Protein AF-A0A376UGA0-F1 (afdb_monomer_lite)

Sequence (53 aa):
MTSRQIKTRPEGMIRIGCSFGFGRSHIAPAITELMRNYPELQVHFELFDRQID

Organism: Escherichia coli (NCBI:txid562)

Structure (mmCIF, N/CA/C/O backbone):
data_AF-A0A376UGA0-F1
#
_entry.id   AF-A0A376UGA0-F1
#
loop_
_atom_site.group_PDB
_atom_site.id
_atom_site.type_symbol
_atom_site.label_atom_id
_atom_site.label_alt_id
_atom_site.label_comp_id
_atom_site.label_asym_id
_atom_site.label_entity_id
_atom_site.label_seq_id
_atom_site.pdbx_PDB_ins_code
_atom_site.Cartn_x
_atom_site.Cartn_y
_atom_site.Cartn_z
_atom_site.occupancy
_atom_site.B_iso_or_equiv
_atom_site.auth_seq_id
_atom_site.auth_comp_id
_atom_site.auth_asym_id
_atom_site.auth_atom_id
_atom_site.pdbx_PDB_model_num
ATOM 1 N N . MET A 1 1 ? 11.541 -1.916 33.808 1.00 49.56 1 MET A N 1
ATOM 2 C CA . MET A 1 1 ? 11.308 -3.040 32.875 1.00 49.56 1 MET A CA 1
ATOM 3 C C . MET A 1 1 ? 10.117 -2.667 32.003 1.00 49.56 1 MET A C 1
ATOM 5 O O . MET A 1 1 ? 8.992 -2.770 32.467 1.00 49.56 1 MET A O 1
ATOM 9 N N . THR A 1 2 ? 10.343 -2.118 30.808 1.00 47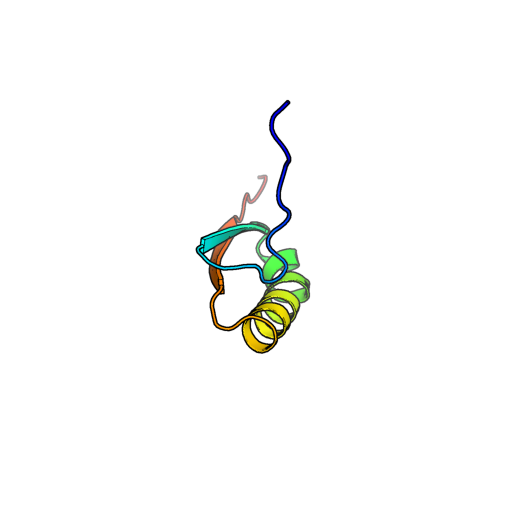.66 2 THR A N 1
ATOM 10 C CA . THR A 1 2 ? 9.247 -1.668 29.931 1.00 47.66 2 THR A CA 1
ATOM 11 C C . THR A 1 2 ? 8.678 -2.876 29.196 1.00 47.66 2 THR A C 1
ATOM 13 O O . THR A 1 2 ? 9.301 -3.404 28.277 1.00 47.66 2 THR A O 1
ATOM 16 N N . SER A 1 3 ? 7.518 -3.350 29.639 1.00 57.94 3 SER A N 1
ATOM 17 C CA . SER A 1 3 ? 6.736 -4.385 28.971 1.00 57.94 3 SER A CA 1
ATOM 18 C C . SER A 1 3 ? 6.293 -3.873 27.599 1.00 57.94 3 SER A C 1
ATOM 20 O O . SER A 1 3 ? 5.465 -2.972 27.480 1.00 57.94 3 SER A O 1
ATOM 22 N N . ARG A 1 4 ? 6.863 -4.438 26.533 1.00 68.00 4 ARG A N 1
ATOM 23 C CA . ARG A 1 4 ? 6.416 -4.190 25.161 1.00 68.00 4 ARG A CA 1
ATOM 24 C C . ARG A 1 4 ? 5.063 -4.878 24.978 1.00 68.00 4 ARG A C 1
ATOM 26 O O . ARG A 1 4 ? 5.012 -6.052 24.630 1.00 68.00 4 ARG A O 1
ATOM 33 N N . GLN A 1 5 ? 3.970 -4.171 25.256 1.00 67.69 5 GLN A N 1
ATOM 34 C CA . GLN A 1 5 ? 2.642 -4.634 24.863 1.00 67.69 5 GLN A CA 1
ATOM 35 C C . GLN A 1 5 ? 2.572 -4.655 23.334 1.00 67.69 5 GLN A C 1
ATOM 37 O O . GLN A 1 5 ? 2.589 -3.615 22.678 1.00 67.69 5 GLN A O 1
ATOM 42 N N . ILE A 1 6 ? 2.525 -5.855 22.762 1.00 70.38 6 ILE A N 1
ATOM 43 C CA . ILE A 1 6 ? 2.202 -6.044 21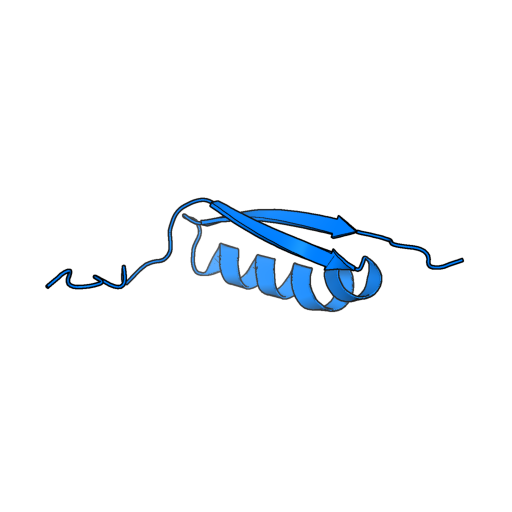.351 1.00 70.38 6 ILE A CA 1
ATOM 44 C C . ILE A 1 6 ? 0.697 -5.801 21.240 1.00 70.38 6 ILE A C 1
ATOM 46 O O . ILE A 1 6 ? -0.093 -6.592 21.755 1.00 70.38 6 ILE A O 1
ATOM 50 N N . LYS A 1 7 ? 0.294 -4.681 20.629 1.00 67.56 7 LYS A N 1
ATOM 51 C CA . LYS A 1 7 ? -1.115 -4.451 20.293 1.00 67.56 7 LYS A CA 1
ATOM 52 C C . LYS A 1 7 ? -1.586 -5.606 19.410 1.00 67.56 7 LYS A C 1
ATOM 54 O O . LYS A 1 7 ? -0.955 -5.921 18.406 1.00 67.56 7 LYS A O 1
ATOM 59 N N . THR A 1 8 ? -2.677 -6.247 19.812 1.00 75.88 8 THR A N 1
ATOM 60 C CA . THR A 1 8 ? -3.236 -7.429 19.140 1.00 75.88 8 THR A CA 1
ATOM 61 C C . THR A 1 8 ? -3.888 -7.095 17.801 1.00 75.88 8 THR A C 1
ATOM 63 O O . THR A 1 8 ? -4.010 -7.975 16.954 1.00 75.88 8 THR A O 1
ATOM 66 N N . ARG A 1 9 ? -4.273 -5.830 17.589 1.00 81.62 9 ARG A N 1
ATOM 67 C CA . ARG A 1 9 ? -4.749 -5.305 16.307 1.00 81.62 9 ARG A CA 1
ATOM 68 C C . ARG A 1 9 ? -3.834 -4.169 15.839 1.00 81.62 9 ARG A C 1
ATOM 70 O O . ARG A 1 9 ? -3.640 -3.216 16.597 1.00 81.62 9 ARG A O 1
ATOM 77 N N . PRO A 1 10 ? -3.239 -4.274 14.640 1.00 84.44 10 PRO A N 1
ATOM 78 C CA . PRO A 1 10 ? -2.456 -3.197 14.061 1.00 84.44 10 PRO A CA 1
ATOM 79 C C . PRO A 1 10 ? -3.391 -2.061 13.621 1.00 84.44 10 PRO A C 1
ATOM 81 O O . PRO A 1 10 ? -4.409 -2.296 12.978 1.00 84.44 10 PRO A O 1
ATOM 84 N N . GLU A 1 11 ? -3.034 -0.832 13.977 1.00 87.94 11 GLU A N 1
ATOM 85 C CA . GLU A 1 11 ? -3.796 0.386 13.687 1.00 87.94 11 GLU A CA 1
ATOM 86 C C . GLU A 1 11 ? -2.839 1.539 13.353 1.00 87.94 11 GLU A C 1
ATOM 88 O O . GLU A 1 11 ? -1.675 1.531 13.772 1.00 87.94 11 GLU A O 1
ATOM 93 N N . GLY A 1 12 ? -3.326 2.537 12.612 1.00 90.62 12 GLY A N 1
ATOM 94 C CA . GLY A 1 12 ? -2.549 3.724 12.248 1.00 90.62 12 GLY A CA 1
ATOM 95 C C . GLY A 1 12 ? -1.906 3.645 10.862 1.00 90.62 12 GLY A C 1
ATOM 96 O O . GLY A 1 12 ? -2.330 2.873 10.005 1.00 90.62 12 GLY A O 1
ATOM 97 N N . MET A 1 13 ? -0.909 4.498 10.610 1.00 92.44 13 MET A N 1
ATOM 98 C CA . MET A 1 13 ? -0.321 4.654 9.277 1.00 92.44 13 MET A CA 1
ATOM 99 C C . MET A 1 13 ? 0.933 3.801 9.082 1.00 92.44 13 MET A C 1
ATOM 101 O O . MET A 1 13 ? 1.882 3.888 9.861 1.00 92.44 13 MET A O 1
ATOM 105 N N . ILE A 1 14 ? 0.966 3.047 7.985 1.00 93.25 14 ILE A N 1
ATOM 106 C CA . ILE A 1 14 ? 2.152 2.347 7.489 1.00 93.25 14 ILE A CA 1
ATOM 107 C C . ILE A 1 14 ? 2.595 2.953 6.159 1.00 93.25 14 ILE A C 1
ATOM 109 O O . ILE A 1 14 ? 1.772 3.315 5.319 1.00 93.25 14 ILE A O 1
ATOM 113 N N . ARG A 1 15 ? 3.909 3.057 5.958 1.00 93.31 15 ARG A N 1
ATOM 114 C CA . ARG A 1 15 ? 4.510 3.520 4.703 1.00 93.31 15 ARG A CA 1
ATOM 115 C C . ARG A 1 15 ? 5.263 2.365 4.069 1.00 93.31 15 ARG A C 1
ATOM 117 O O . ARG A 1 15 ? 6.103 1.752 4.726 1.00 93.31 15 ARG A O 1
ATOM 124 N N . ILE A 1 16 ? 4.951 2.067 2.817 1.00 91.31 16 ILE A N 1
ATOM 125 C CA . ILE A 1 16 ? 5.559 0.973 2.066 1.00 91.31 16 ILE A CA 1
ATOM 126 C C . ILE A 1 16 ? 6.171 1.562 0.805 1.00 91.31 16 ILE A C 1
ATOM 128 O O . ILE A 1 16 ? 5.466 2.126 -0.024 1.00 91.31 16 ILE A O 1
ATOM 132 N N . GLY A 1 17 ? 7.484 1.419 0.679 1.00 91.44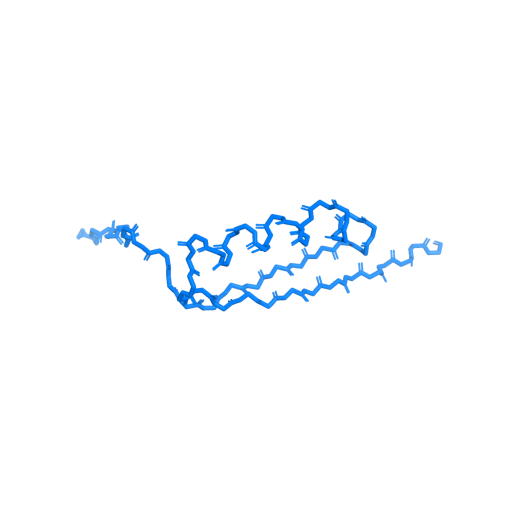 17 GLY A N 1
ATOM 133 C CA . GLY A 1 17 ? 8.256 1.859 -0.472 1.00 91.44 17 GLY A CA 1
ATOM 134 C C . GLY A 1 17 ? 8.770 0.670 -1.272 1.00 91.44 17 GLY A C 1
ATOM 135 O O . GLY A 1 17 ? 9.363 -0.232 -0.681 1.00 91.44 17 GLY A O 1
ATOM 136 N N . CYS A 1 18 ? 8.577 0.639 -2.591 1.00 90.19 18 CYS A N 1
ATOM 137 C CA . CYS A 1 18 ? 9.157 -0.423 -3.424 1.00 90.19 18 CYS A CA 1
ATOM 138 C C . CYS A 1 18 ? 9.363 -0.006 -4.887 1.00 90.19 18 CYS A C 1
ATOM 140 O O . CYS A 1 18 ? 8.916 1.058 -5.304 1.00 90.19 18 CYS A O 1
ATOM 142 N N . SER A 1 19 ? 10.061 -0.836 -5.668 1.00 89.38 19 SER A N 1
ATOM 143 C CA . SER A 1 19 ? 10.263 -0.577 -7.096 1.00 89.38 19 SER A CA 1
ATOM 144 C C . SER A 1 19 ? 8.977 -0.753 -7.903 1.00 89.38 19 SER A C 1
ATOM 146 O O . SER A 1 19 ? 8.119 -1.554 -7.537 1.00 89.38 19 SER A O 1
ATOM 148 N N . PHE A 1 20 ? 8.840 -0.037 -9.023 1.00 85.12 20 PHE A N 1
ATOM 149 C CA . PHE A 1 20 ? 7.601 -0.007 -9.815 1.00 85.12 20 PHE A CA 1
ATOM 150 C C . PHE A 1 20 ? 7.101 -1.403 -10.233 1.00 85.12 20 PHE A C 1
ATOM 152 O O . PHE A 1 20 ? 5.955 -1.773 -9.957 1.00 85.12 20 PHE A O 1
ATOM 159 N N . GLY A 1 21 ? 7.971 -2.206 -10.859 1.00 86.25 21 GLY A N 1
ATOM 160 C CA . GLY A 1 21 ? 7.615 -3.537 -11.366 1.00 86.25 21 GLY A CA 1
ATOM 161 C C . GLY A 1 21 ? 7.272 -4.543 -10.262 1.00 86.25 21 GLY A C 1
ATOM 162 O O . GLY A 1 21 ? 6.294 -5.289 -10.371 1.00 86.25 21 GLY A O 1
ATOM 163 N N . PHE A 1 22 ? 8.032 -4.531 -9.164 1.00 87.00 22 PHE A N 1
ATOM 164 C CA . PHE A 1 22 ? 7.777 -5.401 -8.016 1.00 87.00 22 PHE A CA 1
ATOM 165 C C . PHE A 1 22 ? 6.519 -4.972 -7.258 1.00 87.00 22 PHE A C 1
ATOM 167 O O . PHE A 1 22 ? 5.671 -5.799 -6.918 1.00 87.00 22 PHE A O 1
ATOM 174 N N . GLY A 1 23 ? 6.376 -3.666 -7.057 1.00 89.94 2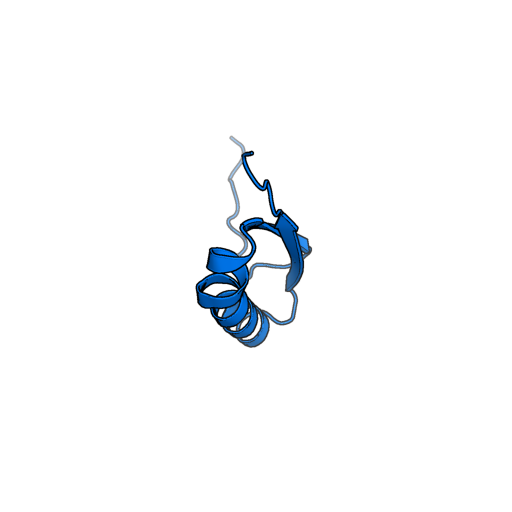3 GLY A N 1
ATOM 175 C CA . GLY A 1 23 ? 5.306 -3.070 -6.288 1.00 89.94 23 GLY A CA 1
ATOM 176 C C . GLY A 1 23 ? 3.929 -3.338 -6.854 1.00 89.94 23 GLY A C 1
ATOM 177 O O . GLY A 1 23 ? 3.035 -3.773 -6.132 1.00 89.94 23 GLY A O 1
ATOM 178 N N . ARG A 1 24 ? 3.762 -3.154 -8.162 1.00 87.56 24 ARG A N 1
ATOM 179 C CA . ARG A 1 24 ? 2.479 -3.413 -8.818 1.00 87.56 24 ARG A CA 1
ATOM 180 C C . ARG A 1 24 ? 2.123 -4.900 -8.849 1.00 87.56 24 ARG A C 1
ATOM 182 O O . ARG A 1 24 ? 0.958 -5.242 -8.675 1.00 87.56 24 ARG A O 1
ATOM 189 N N . SER A 1 25 ? 3.113 -5.764 -9.067 1.00 91.31 25 SER A N 1
ATOM 190 C CA . SER A 1 25 ? 2.876 -7.195 -9.297 1.00 91.31 25 SER A CA 1
ATOM 191 C C . SER A 1 25 ? 2.693 -7.990 -8.002 1.00 91.31 25 SER A C 1
ATOM 193 O O . SER A 1 25 ? 1.928 -8.948 -7.988 1.00 91.31 25 SER A O 1
ATOM 195 N N . HIS A 1 26 ? 3.361 -7.590 -6.914 1.00 90.19 26 HIS A N 1
ATOM 196 C CA . HIS A 1 26 ? 3.387 -8.360 -5.663 1.00 90.19 26 HIS A CA 1
ATOM 197 C C . HIS A 1 26 ? 2.854 -7.576 -4.464 1.00 90.19 26 HIS A C 1
ATOM 199 O O . HIS A 1 26 ? 2.119 -8.122 -3.644 1.00 90.19 26 HIS A O 1
ATOM 205 N N . ILE A 1 27 ? 3.194 -6.288 -4.355 1.00 92.69 27 ILE A N 1
ATOM 206 C CA . ILE A 1 27 ? 2.902 -5.509 -3.146 1.00 92.69 27 ILE A CA 1
ATOM 207 C C . ILE A 1 27 ? 1.479 -4.947 -3.156 1.00 92.69 27 ILE A C 1
ATOM 209 O O . ILE A 1 27 ? 0.790 -5.033 -2.144 1.00 92.69 27 ILE A O 1
ATOM 213 N N . ALA A 1 28 ? 0.988 -4.441 -4.287 1.00 91.44 28 ALA A N 1
ATOM 214 C CA . ALA A 1 28 ? -0.368 -3.900 -4.386 1.00 91.44 28 ALA A CA 1
ATOM 215 C C . ALA A 1 28 ? -1.475 -4.933 -4.049 1.00 91.44 28 ALA A C 1
ATOM 217 O O . ALA A 1 28 ? -2.387 -4.591 -3.284 1.00 91.44 28 ALA A O 1
ATOM 218 N N . PRO A 1 29 ? -1.408 -6.203 -4.511 1.00 93.88 29 PRO A N 1
ATOM 219 C CA . PRO A 1 29 ? -2.359 -7.233 -4.084 1.00 93.88 29 PRO A CA 1
ATOM 220 C C . PRO A 1 29 ? -2.299 -7.510 -2.575 1.00 93.88 29 PRO A C 1
ATOM 222 O O . PRO A 1 29 ? -3.343 -7.583 -1.925 1.00 93.88 29 PRO A O 1
ATOM 225 N N . ALA A 1 30 ? -1.091 -7.588 -2.005 1.00 93.50 30 ALA A N 1
ATOM 226 C CA . ALA A 1 30 ? -0.883 -7.841 -0.579 1.00 93.50 30 ALA A CA 1
ATOM 227 C C . ALA A 1 30 ? -1.397 -6.689 0.301 1.00 93.50 30 ALA A C 1
ATOM 229 O O . ALA A 1 30 ? -2.042 -6.930 1.319 1.00 93.50 30 ALA A O 1
ATOM 230 N N . ILE A 1 31 ? -1.183 -5.434 -0.115 1.00 92.94 31 ILE A N 1
ATOM 231 C CA . ILE A 1 31 ? -1.751 -4.250 0.552 1.00 92.94 31 ILE A CA 1
ATOM 232 C C . ILE A 1 31 ? -3.275 -4.325 0.561 1.00 92.94 31 ILE A C 1
ATOM 234 O O . ILE A 1 31 ? -3.899 -4.067 1.587 1.00 92.94 31 ILE A O 1
ATOM 238 N N . THR A 1 32 ? -3.880 -4.714 -0.561 1.00 93.06 32 THR A N 1
ATOM 239 C CA . THR A 1 32 ? -5.339 -4.831 -0.648 1.00 93.06 32 THR A CA 1
ATOM 240 C C . THR A 1 32 ? -5.868 -5.867 0.347 1.00 93.06 32 THR A C 1
ATOM 242 O O . THR A 1 32 ? -6.859 -5.620 1.030 1.00 93.06 32 THR A O 1
ATOM 245 N N . GLU A 1 33 ? -5.209 -7.021 0.464 1.00 94.44 33 GLU A N 1
ATOM 246 C CA . GLU A 1 33 ? -5.570 -8.037 1.458 1.00 94.44 33 GLU A CA 1
ATOM 247 C C . GLU A 1 33 ? -5.380 -7.543 2.895 1.00 94.44 33 GLU A C 1
ATOM 249 O O . GLU A 1 33 ? -6.265 -7.723 3.733 1.00 94.44 33 GLU A O 1
ATOM 254 N N . LEU A 1 34 ? -4.274 -6.848 3.160 1.00 92.00 34 LEU A N 1
ATOM 255 C CA . LEU A 1 34 ? -3.989 -6.258 4.462 1.00 92.00 34 LEU A CA 1
ATOM 256 C C . LEU A 1 34 ? -5.073 -5.255 4.876 1.00 92.00 34 LEU A C 1
ATOM 258 O O . LEU A 1 34 ? -5.572 -5.328 5.995 1.00 92.00 34 LEU A O 1
ATOM 262 N N . MET A 1 35 ? -5.476 -4.364 3.968 1.00 92.06 35 MET A N 1
ATOM 263 C CA . MET A 1 35 ? -6.517 -3.363 4.225 1.00 92.06 35 MET A CA 1
ATOM 264 C C . MET A 1 35 ? -7.901 -3.988 4.425 1.00 92.06 35 MET A C 1
ATOM 266 O O . MET A 1 35 ? -8.701 -3.453 5.188 1.00 92.06 35 MET A O 1
ATOM 270 N N . ARG A 1 36 ? -8.192 -5.132 3.786 1.00 93.56 36 ARG A N 1
ATOM 271 C CA . ARG A 1 36 ? -9.434 -5.885 4.046 1.00 93.56 36 ARG A CA 1
ATOM 272 C C . ARG A 1 36 ? -9.459 -6.479 5.454 1.00 93.56 36 ARG A C 1
ATOM 274 O O . ARG A 1 36 ? -10.496 -6.435 6.106 1.00 93.56 36 ARG A O 1
ATOM 281 N N . ASN A 1 37 ? -8.332 -7.022 5.911 1.00 93.06 37 ASN A N 1
ATOM 282 C CA . ASN A 1 37 ? -8.225 -7.643 7.233 1.00 93.06 37 ASN A CA 1
ATOM 283 C C . ASN A 1 37 ? -8.119 -6.601 8.363 1.00 93.06 37 ASN A C 1
ATOM 285 O O . ASN A 1 37 ? -8.577 -6.852 9.478 1.00 93.06 37 ASN A O 1
ATOM 289 N N . TYR A 1 38 ? -7.545 -5.430 8.072 1.00 93.06 38 TYR A N 1
ATOM 290 C CA . TYR A 1 38 ? -7.297 -4.352 9.030 1.00 93.06 38 TYR A CA 1
ATOM 291 C C . TYR A 1 38 ? -7.701 -2.991 8.437 1.00 93.06 38 TYR A C 1
ATOM 293 O O . TYR A 1 38 ? -6.840 -2.214 8.023 1.00 93.06 38 TYR A O 1
ATOM 301 N N . PRO A 1 39 ? -9.003 -2.662 8.409 1.00 90.56 39 PRO A N 1
ATOM 302 C CA . PRO A 1 39 ? -9.496 -1.406 7.831 1.00 90.56 39 PRO A CA 1
ATOM 303 C C . PRO A 1 39 ? -9.048 -0.151 8.603 1.00 90.56 39 PRO A C 1
ATOM 305 O O . PRO A 1 39 ? -9.143 0.960 8.093 1.00 90.56 39 PRO A O 1
ATOM 308 N N . GLU A 1 40 ? -8.551 -0.322 9.830 1.00 92.44 40 GLU A N 1
ATOM 309 C CA . GLU A 1 40 ? -8.012 0.741 10.692 1.00 92.44 40 GLU A CA 1
ATOM 310 C C . GLU A 1 40 ? -6.568 1.124 10.313 1.00 92.44 40 GLU A C 1
ATOM 312 O O . GLU A 1 40 ? -6.017 2.099 10.835 1.00 92.44 40 GLU A O 1
ATOM 317 N N . LEU A 1 41 ? -5.947 0.364 9.403 1.00 93.06 41 LEU A N 1
ATOM 318 C CA . LEU A 1 41 ? -4.646 0.688 8.838 1.00 93.06 41 LEU A CA 1
ATOM 319 C C . LEU A 1 41 ? -4.782 1.633 7.650 1.00 93.06 41 LEU A C 1
ATOM 321 O O . LEU A 1 41 ? -5.496 1.373 6.682 1.00 93.06 41 LEU A O 1
ATOM 325 N N . GLN A 1 42 ? -3.997 2.701 7.689 1.00 93.31 42 GLN A N 1
ATOM 326 C CA . GLN A 1 42 ? -3.789 3.586 6.554 1.00 93.31 42 GLN A CA 1
ATOM 327 C C . GLN A 1 42 ? -2.480 3.199 5.876 1.00 93.31 42 GLN A C 1
ATOM 329 O O . GLN A 1 42 ? -1.414 3.271 6.484 1.00 93.31 42 GLN A O 1
ATOM 334 N N . VAL A 1 43 ? -2.551 2.774 4.617 1.00 92.75 43 VAL A N 1
ATOM 335 C CA . VAL A 1 43 ? -1.369 2.363 3.856 1.00 92.75 43 VAL A CA 1
ATOM 336 C C . VAL A 1 43 ? -0.985 3.461 2.881 1.00 92.75 43 VAL A C 1
ATOM 338 O O . VAL A 1 43 ? -1.730 3.772 1.955 1.00 92.75 43 VAL A O 1
ATOM 341 N N . HIS A 1 44 ? 0.200 4.029 3.072 1.00 94.06 44 HIS A N 1
ATOM 342 C CA . HIS A 1 44 ? 0.820 4.921 2.108 1.00 94.06 44 HIS A CA 1
ATOM 343 C C . HIS A 1 44 ? 1.811 4.124 1.264 1.00 94.06 44 HIS A C 1
ATOM 345 O O . HIS A 1 44 ? 2.818 3.629 1.776 1.00 94.06 44 HIS A O 1
ATOM 351 N N . PHE A 1 45 ? 1.498 3.963 -0.018 1.00 92.31 45 PHE A N 1
ATOM 352 C CA . PHE A 1 45 ? 2.283 3.154 -0.936 1.00 92.31 45 PHE A CA 1
ATOM 353 C C . PHE A 1 45 ? 3.043 4.035 -1.925 1.00 92.31 45 PHE A C 1
ATOM 355 O O . PHE A 1 45 ? 2.433 4.724 -2.739 1.00 92.31 45 PHE A O 1
ATOM 362 N N . GLU A 1 46 ? 4.371 3.997 -1.849 1.00 92.56 46 GLU A N 1
ATOM 363 C CA . GLU A 1 46 ? 5.278 4.762 -2.700 1.00 92.56 46 GLU A CA 1
ATOM 364 C C . GLU A 1 46 ? 6.024 3.814 -3.646 1.00 92.56 46 GLU A C 1
ATOM 366 O O . GLU A 1 46 ? 6.672 2.849 -3.227 1.00 92.56 46 GLU A O 1
ATOM 371 N N . LEU A 1 47 ? 5.925 4.097 -4.944 1.00 90.06 47 LEU A N 1
ATOM 372 C CA . LEU A 1 47 ? 6.674 3.397 -5.979 1.00 90.06 47 LEU A CA 1
ATOM 373 C C . LEU A 1 47 ? 7.856 4.259 -6.411 1.00 90.06 47 LEU A C 1
ATOM 375 O O . LEU A 1 47 ? 7.665 5.383 -6.871 1.00 90.06 47 LEU A O 1
ATOM 379 N N . PHE A 1 48 ? 9.065 3.718 -6.298 1.00 86.44 48 PHE A N 1
ATOM 380 C CA . PHE A 1 48 ? 10.286 4.381 -6.739 1.00 86.44 48 PHE A CA 1
ATOM 381 C C . PHE A 1 48 ? 10.832 3.671 -7.970 1.00 86.44 48 PHE A C 1
ATOM 383 O O . PHE A 1 48 ? 11.199 2.500 -7.906 1.00 86.44 48 PHE A O 1
ATOM 390 N N . ASP A 1 49 ? 10.922 4.380 -9.087 1.00 75.19 49 ASP A N 1
ATOM 391 C CA . ASP A 1 49 ? 11.685 3.918 -10.238 1.00 75.19 49 ASP A CA 1
ATOM 392 C C . ASP A 1 49 ? 13.050 4.603 -10.196 1.00 75.19 49 ASP A C 1
ATOM 394 O O . ASP A 1 49 ? 13.207 5.743 -10.626 1.00 75.19 49 ASP A O 1
ATOM 398 N N . ARG A 1 50 ? 14.048 3.946 -9.592 1.00 65.62 50 ARG A N 1
ATOM 399 C CA . ARG A 1 50 ? 15.424 4.263 -9.977 1.00 65.62 50 ARG A CA 1
ATOM 400 C C . ARG A 1 50 ? 15.678 3.476 -11.244 1.00 65.62 50 ARG A C 1
ATOM 402 O O . ARG A 1 50 ? 16.104 2.325 -11.174 1.00 65.62 50 ARG A O 1
ATOM 409 N N . GLN A 1 51 ? 15.409 4.112 -12.375 1.00 57.53 51 GLN A N 1
ATOM 410 C CA . GLN A 1 51 ? 16.055 3.735 -13.615 1.00 57.53 51 GLN A CA 1
ATOM 411 C C . GLN A 1 51 ? 17.557 3.925 -13.366 1.00 57.53 51 GLN A C 1
ATOM 413 O O . GLN A 1 51 ? 18.036 5.043 -13.187 1.00 57.53 51 GLN A O 1
ATOM 418 N N . ILE A 1 52 ? 18.268 2.818 -13.163 1.00 59.41 52 ILE A N 1
ATOM 419 C CA . ILE A 1 52 ? 19.726 2.823 -13.166 1.00 59.41 52 ILE A CA 1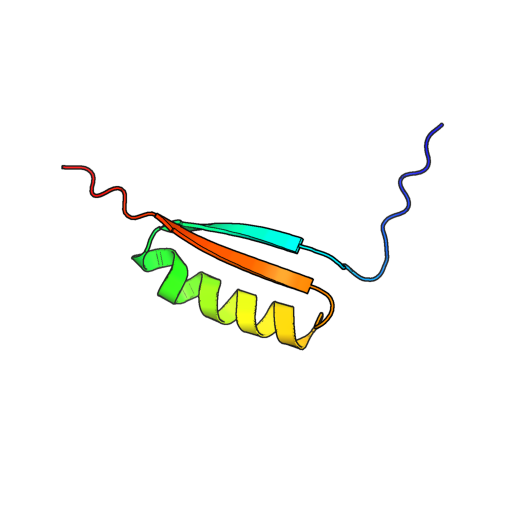
ATOM 420 C C . ILE A 1 52 ? 20.083 2.905 -14.651 1.00 59.41 52 ILE A C 1
ATOM 422 O O . ILE A 1 52 ? 19.885 1.920 -15.360 1.00 59.41 52 ILE A O 1
ATOM 426 N N . ASP A 1 53 ? 20.456 4.102 -15.115 1.00 55.97 53 ASP A N 1
ATOM 427 C CA . ASP A 1 53 ? 21.145 4.294 -16.403 1.00 55.97 53 ASP A CA 1
AT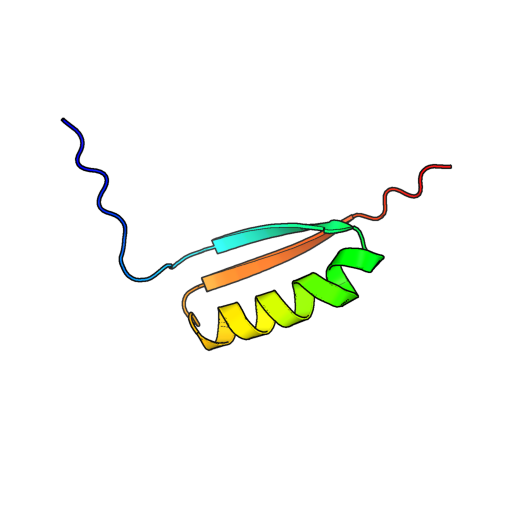OM 428 C C . ASP A 1 53 ? 22.454 3.486 -16.447 1.00 55.97 53 ASP A C 1
ATOM 430 O O . ASP A 1 53 ? 23.134 3.394 -15.392 1.00 55.97 53 ASP A O 1
#

Secondary structure (DSSP, 8-state):
-------SS--EEEEEEEEHHHIIIIIHHHHHHHHHH-TTEEEEEEEE-----

Foldseek 3Di:
DDPPPDPPADAEEDEAEEAPVCCVPPVVVVVVVVCVVHVRYDYHYHHDDPPPD

pLDDT: mean 84.06, std 13.03, range [47.66, 94.44]

Radius of gyration: 14.65 Å; chains: 1; bounding box: 31×13×49 Å